Protein AF-S4PE49-F1 (afdb_monomer_lite)

Structure (mmCIF, N/CA/C/O backbone):
data_AF-S4PE49-F1
#
_entry.id   AF-S4PE49-F1
#
loop_
_atom_site.group_PDB
_atom_site.id
_atom_site.type_symbol
_atom_site.label_atom_id
_atom_site.label_alt_id
_atom_site.label_comp_id
_atom_site.label_asym_id
_atom_site.label_entity_id
_atom_site.label_seq_id
_atom_site.pdbx_PDB_ins_code
_atom_site.Cartn_x
_atom_site.Cartn_y
_atom_site.Cartn_z
_atom_site.occupancy
_atom_site.B_iso_or_equiv
_atom_site.auth_seq_id
_atom_site.auth_comp_id
_atom_site.auth_asym_id
_atom_site.auth_atom_id
_atom_site.pdbx_PDB_model_num
ATOM 1 N N . MET A 1 1 ? -8.560 -19.953 -1.434 1.00 83.62 1 MET A N 1
ATOM 2 C CA . MET A 1 1 ? -8.335 -18.613 -0.841 1.00 83.62 1 MET A CA 1
ATOM 3 C C . MET A 1 1 ? -6.888 -18.163 -1.016 1.00 83.62 1 MET A C 1
ATOM 5 O O . MET A 1 1 ? -6.680 -17.177 -1.703 1.00 83.62 1 MET A O 1
ATOM 9 N N . LEU A 1 2 ? -5.891 -18.911 -0.520 1.00 91.56 2 LEU A N 1
ATOM 10 C CA . LEU A 1 2 ? -4.465 -18.533 -0.601 1.00 91.56 2 LEU A CA 1
ATOM 11 C C . LEU A 1 2 ? -3.979 -18.149 -2.013 1.00 91.56 2 LEU A C 1
ATOM 13 O O . LEU A 1 2 ? -3.335 -17.122 -2.184 1.00 91.56 2 LEU A O 1
ATOM 17 N N . HIS A 1 3 ? -4.330 -18.928 -3.039 1.00 89.38 3 HIS A N 1
ATOM 18 C CA . HIS A 1 3 ? -3.891 -18.652 -4.412 1.00 89.38 3 HIS A CA 1
ATOM 19 C C . HIS A 1 3 ? -4.446 -17.328 -4.983 1.00 89.38 3 HIS A C 1
ATOM 21 O O . HIS A 1 3 ? -3.782 -16.673 -5.782 1.00 89.38 3 HIS A O 1
ATOM 27 N N . TYR A 1 4 ? -5.625 -16.884 -4.529 1.00 91.12 4 TYR A N 1
ATOM 28 C CA . TYR A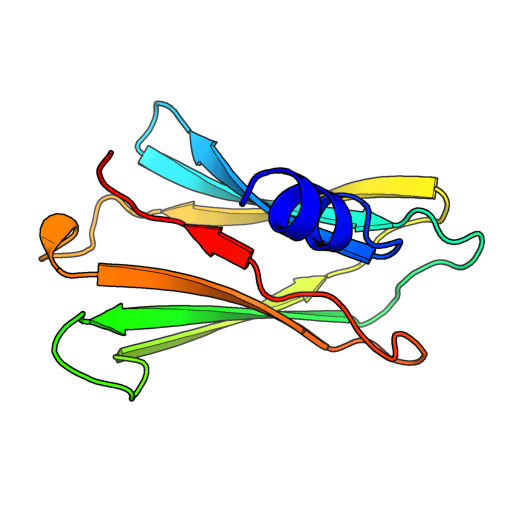 1 4 ? -6.174 -15.575 -4.903 1.00 91.12 4 TYR A CA 1
ATOM 29 C C . TYR A 1 4 ? -5.371 -14.432 -4.277 1.00 91.12 4 TYR A C 1
ATOM 31 O O . TYR A 1 4 ? -5.086 -13.449 -4.955 1.00 91.12 4 TYR A O 1
ATOM 39 N N . PHE A 1 5 ? -4.946 -14.590 -3.018 1.00 89.31 5 PHE A N 1
ATOM 40 C CA . PHE A 1 5 ? -4.037 -13.640 -2.375 1.00 89.31 5 PHE A CA 1
ATOM 41 C C . PHE A 1 5 ? -2.683 -13.601 -3.077 1.00 89.31 5 PHE A C 1
ATOM 43 O O . PHE A 1 5 ? -2.190 -12.515 -3.349 1.00 89.31 5 PHE A O 1
ATOM 50 N N . ALA A 1 6 ? -2.121 -14.757 -3.444 1.00 89.69 6 ALA A N 1
ATOM 51 C CA . ALA A 1 6 ? -0.852 -14.822 -4.167 1.00 89.69 6 ALA A CA 1
ATOM 52 C C . ALA A 1 6 ? -0.909 -14.063 -5.503 1.00 89.69 6 ALA A C 1
ATOM 54 O O . ALA A 1 6 ? 0.006 -13.309 -5.815 1.00 89.69 6 ALA A O 1
ATOM 55 N N . LYS A 1 7 ? -2.010 -14.193 -6.260 1.00 90.38 7 LYS A N 1
ATOM 56 C CA . LYS A 1 7 ? -2.207 -13.450 -7.515 1.00 90.38 7 LYS A CA 1
ATOM 57 C C . LYS A 1 7 ? -2.136 -11.930 -7.317 1.00 90.38 7 LYS A C 1
ATOM 59 O O . LYS A 1 7 ? -1.547 -11.246 -8.146 1.00 90.38 7 LYS A O 1
ATOM 64 N N . SER A 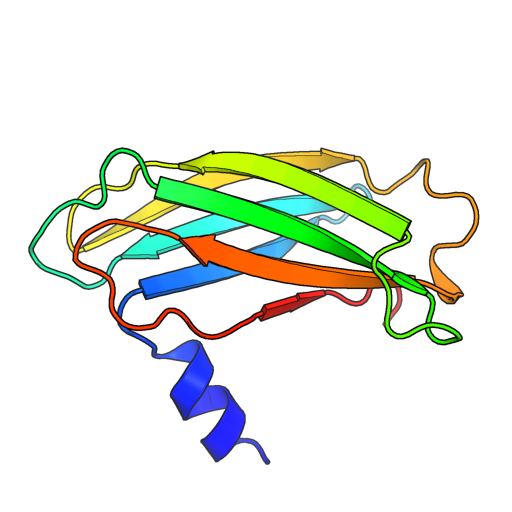1 8 ? -2.742 -11.406 -6.253 1.00 88.88 8 SER A N 1
ATOM 65 C CA . SER A 1 8 ? -2.722 -9.967 -5.958 1.00 88.88 8 SER A CA 1
ATOM 66 C C . SER A 1 8 ? -1.402 -9.518 -5.327 1.00 88.88 8 SER A C 1
ATOM 68 O O . SER A 1 8 ? -0.914 -8.434 -5.619 1.00 88.88 8 SER A O 1
ATOM 70 N N . PHE A 1 9 ? -0.811 -10.347 -4.470 1.00 89.62 9 PHE A N 1
ATOM 71 C CA . PHE A 1 9 ? 0.417 -10.019 -3.751 1.00 89.62 9 PHE A CA 1
ATOM 72 C C . PHE A 1 9 ? 1.660 -10.054 -4.650 1.00 89.62 9 PHE A C 1
ATOM 74 O O . PHE A 1 9 ? 2.592 -9.298 -4.422 1.00 89.62 9 PHE A O 1
ATOM 81 N N . PHE A 1 10 ? 1.660 -10.875 -5.701 1.00 90.75 10 PHE A N 1
ATOM 82 C CA . PHE A 1 10 ? 2.725 -10.907 -6.711 1.00 90.75 10 PHE A CA 1
ATOM 83 C C . PHE A 1 10 ? 2.403 -10.057 -7.949 1.00 90.75 10 PHE A C 1
ATOM 85 O O . PHE A 1 10 ? 2.865 -10.348 -9.052 1.00 90.75 10 PHE A O 1
ATOM 92 N N . ALA A 1 11 ? 1.576 -9.021 -7.796 1.00 91.94 11 ALA A N 1
ATOM 93 C CA . ALA A 1 11 ? 1.374 -8.052 -8.862 1.00 91.94 11 ALA A CA 1
ATOM 94 C C . ALA A 1 11 ? 2.672 -7.256 -9.111 1.00 91.94 11 ALA A C 1
ATOM 96 O O . ALA A 1 11 ? 3.342 -6.882 -8.152 1.00 91.94 11 ALA A O 1
ATOM 97 N N . PRO A 1 12 ? 3.002 -6.924 -10.375 1.00 92.00 12 PRO A N 1
ATOM 98 C CA . PRO A 1 12 ? 4.263 -6.260 -10.729 1.00 92.00 12 PRO A CA 1
ATOM 99 C C . PRO A 1 12 ? 4.401 -4.848 -10.143 1.00 92.00 12 PRO A C 1
ATOM 101 O O . PRO A 1 12 ? 5.489 -4.281 -10.119 1.00 92.00 12 PRO A O 1
ATOM 104 N N . VAL A 1 13 ? 3.286 -4.252 -9.722 1.00 93.50 13 VAL A N 1
ATOM 105 C CA . VAL A 1 13 ? 3.251 -3.018 -8.947 1.00 93.50 13 VAL A CA 1
ATOM 106 C C . VAL A 1 13 ? 2.290 -3.240 -7.792 1.00 93.50 13 VAL A C 1
ATOM 108 O O . VAL A 1 13 ? 1.143 -3.636 -8.014 1.00 93.50 13 VAL A O 1
ATOM 111 N N . LEU A 1 14 ? 2.756 -2.980 -6.573 1.00 94.62 14 LEU A N 1
ATOM 112 C CA . LEU A 1 14 ? 1.992 -3.230 -5.357 1.00 94.62 14 LEU A CA 1
ATOM 113 C C . LEU A 1 14 ? 2.198 -2.109 -4.340 1.00 94.62 14 LEU A C 1
ATOM 115 O O . LEU A 1 14 ? 3.327 -1.753 -4.002 1.00 94.62 14 LEU A O 1
ATOM 119 N N . VAL A 1 15 ? 1.091 -1.611 -3.789 1.00 94.88 15 VAL A N 1
ATOM 120 C CA . VAL A 1 15 ? 1.108 -0.813 -2.559 1.00 94.88 15 VAL A CA 1
ATOM 121 C C . VAL A 1 15 ? 0.916 -1.752 -1.375 1.00 94.88 15 VAL A C 1
ATOM 123 O O . VAL A 1 15 ? -0.112 -2.422 -1.254 1.00 94.88 15 VAL A O 1
ATOM 126 N N . SER A 1 16 ? 1.918 -1.810 -0.507 1.00 93.62 16 SER A N 1
ATOM 127 C CA . SER A 1 16 ? 1.940 -2.681 0.663 1.00 93.62 16 SER A CA 1
ATOM 128 C C . SER A 1 16 ? 1.914 -1.842 1.941 1.00 93.62 16 SER A C 1
ATOM 130 O O . SER A 1 16 ? 2.882 -1.124 2.219 1.00 93.62 16 SER A O 1
ATOM 132 N N . PRO A 1 17 ? 0.815 -1.880 2.710 1.00 93.44 17 PRO A N 1
ATOM 133 C CA . PRO A 1 17 ? 0.753 -1.251 4.014 1.00 93.44 17 PRO A CA 1
ATOM 134 C C . PRO A 1 17 ? 1.330 -2.185 5.087 1.00 93.44 17 PRO A C 1
ATOM 136 O O . PRO A 1 17 ? 1.124 -3.398 5.065 1.00 93.44 17 PRO A O 1
ATOM 139 N N . ARG A 1 18 ? 2.023 -1.613 6.068 1.00 91.44 18 ARG A N 1
ATOM 140 C CA . ARG A 1 18 ? 2.557 -2.329 7.227 1.00 91.44 18 ARG A CA 1
ATOM 141 C C . ARG A 1 18 ? 2.196 -1.580 8.500 1.00 91.44 18 ARG A C 1
ATOM 143 O O . ARG A 1 18 ? 2.621 -0.442 8.677 1.00 91.44 18 ARG A O 1
ATOM 150 N N . LEU A 1 19 ? 1.487 -2.248 9.406 1.00 89.19 19 LEU A N 1
ATOM 151 C CA . LEU A 1 19 ? 1.297 -1.763 10.769 1.00 89.19 19 LEU A CA 1
ATOM 152 C C . LEU A 1 19 ? 2.594 -1.974 11.560 1.00 89.19 19 LEU A C 1
ATOM 154 O O . LEU A 1 19 ? 3.134 -3.083 11.607 1.00 89.19 19 LEU A O 1
ATOM 158 N N . THR A 1 20 ? 3.131 -0.909 12.139 1.00 86.25 20 THR A N 1
ATOM 159 C CA . THR A 1 20 ? 4.302 -0.967 13.014 1.00 86.25 20 THR A CA 1
ATOM 160 C C . THR A 1 20 ? 3.884 -1.304 14.444 1.00 86.25 20 THR A C 1
ATOM 162 O O . THR A 1 20 ? 2.735 -1.120 14.842 1.00 86.25 20 THR A O 1
ATOM 165 N N . ASN A 1 21 ? 4.844 -1.731 15.267 1.00 82.44 21 ASN A N 1
ATOM 166 C CA . ASN A 1 21 ? 4.601 -1.958 16.696 1.00 82.44 21 ASN A CA 1
ATOM 167 C C . ASN A 1 21 ? 4.245 -0.661 17.447 1.00 82.44 21 ASN A C 1
ATOM 169 O O . ASN A 1 21 ? 3.657 -0.724 18.520 1.00 82.44 21 ASN A O 1
ATOM 173 N N . THR A 1 22 ? 4.596 0.505 16.889 1.00 80.81 22 THR A N 1
ATOM 174 C CA . THR A 1 22 ? 4.204 1.821 17.419 1.00 80.81 22 THR A CA 1
ATOM 175 C C . THR A 1 22 ? 2.749 2.173 17.101 1.00 80.81 22 THR A C 1
ATOM 177 O O . THR A 1 22 ? 2.218 3.123 17.667 1.00 80.81 22 THR A O 1
ATOM 180 N N . GLY A 1 23 ? 2.078 1.391 16.245 1.00 79.06 23 GLY A N 1
ATOM 181 C CA . GLY A 1 23 ? 0.702 1.632 15.816 1.00 79.06 23 GLY A CA 1
ATOM 182 C C . GLY A 1 23 ? 0.578 2.598 14.636 1.00 79.06 23 GLY A C 1
ATOM 183 O O . GLY A 1 23 ? -0.528 3.060 14.353 1.00 79.06 23 GLY A O 1
ATOM 184 N N . ASP A 1 24 ? 1.684 2.893 13.954 1.00 87.25 24 ASP A N 1
ATOM 185 C CA . ASP A 1 24 ? 1.708 3.686 12.726 1.00 87.25 24 ASP A CA 1
ATOM 186 C C . ASP A 1 24 ? 1.588 2.771 11.504 1.00 87.25 24 ASP A C 1
ATOM 188 O O . ASP A 1 24 ? 1.972 1.599 11.536 1.00 87.25 24 ASP A O 1
ATOM 192 N N . VAL A 1 25 ? 1.055 3.299 10.406 1.00 90.25 25 VAL A N 1
ATOM 193 C CA . VAL A 1 25 ? 0.965 2.567 9.141 1.00 90.25 25 VAL A CA 1
ATOM 194 C C . VAL A 1 25 ? 1.987 3.106 8.164 1.00 90.25 25 VAL A C 1
ATOM 196 O O . VAL A 1 25 ? 1.855 4.211 7.640 1.00 90.25 25 VAL A O 1
ATOM 199 N N . ASP A 1 26 ? 2.988 2.284 7.886 1.00 93.25 26 ASP A N 1
ATOM 200 C CA . ASP A 1 26 ? 3.965 2.543 6.845 1.00 93.25 26 ASP A CA 1
ATOM 201 C C . ASP A 1 26 ? 3.453 2.044 5.499 1.00 93.25 26 ASP A C 1
ATOM 203 O O . ASP A 1 26 ? 2.978 0.916 5.374 1.00 93.25 26 ASP A O 1
ATOM 207 N N . ILE A 1 27 ? 3.587 2.880 4.475 1.00 94.50 27 ILE A N 1
ATOM 208 C CA . ILE A 1 27 ? 3.127 2.581 3.124 1.00 94.50 27 ILE A CA 1
ATOM 209 C C . ILE A 1 27 ? 4.345 2.417 2.227 1.00 94.50 27 ILE A C 1
ATOM 211 O O . ILE A 1 27 ? 5.119 3.358 2.027 1.00 94.50 27 ILE A O 1
ATOM 215 N N . TYR A 1 28 ? 4.490 1.224 1.663 1.00 95.31 28 TYR A N 1
ATOM 216 C CA . TYR A 1 28 ? 5.543 0.883 0.717 1.00 95.31 28 TYR A CA 1
ATOM 217 C C . TYR A 1 28 ? 4.961 0.766 -0.686 1.00 95.31 28 TYR A C 1
ATOM 219 O O . TYR A 1 28 ? 3.889 0.193 -0.879 1.00 95.31 28 TYR A O 1
ATOM 227 N N . LEU A 1 29 ? 5.688 1.285 -1.669 1.00 95.12 29 LEU A N 1
ATOM 228 C CA . LEU A 1 29 ? 5.417 1.053 -3.081 1.00 95.12 29 LEU A CA 1
ATOM 229 C C . LEU A 1 29 ? 6.502 0.129 -3.627 1.00 95.12 29 LEU A C 1
ATOM 231 O O . LEU A 1 29 ? 7.687 0.450 -3.539 1.00 95.12 29 LEU A O 1
ATOM 235 N N . THR A 1 30 ? 6.074 -1.011 -4.158 1.00 94.94 30 THR A N 1
ATOM 236 C CA . THR A 1 30 ? 6.924 -2.019 -4.798 1.00 94.94 30 THR A CA 1
ATOM 237 C C . THR A 1 30 ? 6.740 -1.927 -6.303 1.00 94.94 30 THR A C 1
ATOM 239 O O . THR A 1 30 ? 5.602 -1.858 -6.780 1.00 94.94 30 THR A O 1
ATOM 242 N N . ASN A 1 31 ? 7.845 -1.914 -7.041 1.00 94.75 31 ASN A N 1
ATOM 243 C CA . ASN A 1 31 ? 7.856 -1.877 -8.494 1.00 94.75 31 ASN A CA 1
ATOM 244 C C . ASN A 1 31 ? 8.817 -2.928 -9.043 1.00 94.75 31 ASN A C 1
ATOM 246 O O . ASN A 1 31 ? 10.026 -2.725 -9.035 1.00 94.75 31 ASN A O 1
ATOM 250 N N . ASP A 1 32 ? 8.262 -3.994 -9.606 1.00 93.88 32 ASP A N 1
ATOM 251 C CA . ASP A 1 32 ? 9.012 -5.068 -10.262 1.00 93.88 32 ASP A CA 1
ATOM 252 C C . ASP A 1 32 ? 9.144 -4.839 -11.776 1.00 93.88 32 ASP A C 1
ATOM 254 O O . ASP A 1 32 ? 9.586 -5.708 -12.528 1.00 93.88 32 ASP A O 1
ATOM 258 N N . ARG A 1 33 ? 8.753 -3.659 -12.271 1.00 92.12 33 ARG A N 1
ATOM 259 C CA . ARG A 1 33 ? 8.927 -3.292 -13.678 1.00 92.12 33 ARG A CA 1
ATOM 260 C C . ARG A 1 33 ? 10.334 -2.752 -13.915 1.00 92.12 33 ARG A C 1
ATOM 262 O O . ARG A 1 33 ? 10.932 -2.113 -13.055 1.00 92.12 33 ARG A O 1
ATOM 269 N N . PHE A 1 34 ? 10.804 -2.888 -15.153 1.00 93.44 34 PHE A N 1
ATOM 270 C CA . PHE A 1 34 ? 12.054 -2.279 -15.632 1.00 93.44 34 PHE A CA 1
ATOM 271 C C . PHE A 1 34 ? 11.954 -0.765 -15.901 1.00 93.44 34 PHE A C 1
ATOM 273 O O . PHE A 1 34 ? 12.925 -0.149 -16.329 1.00 93.44 34 PHE A O 1
ATOM 280 N N . VAL A 1 35 ? 10.786 -0.160 -15.673 1.00 93.19 35 VAL A N 1
ATOM 281 C CA . VAL A 1 35 ? 10.513 1.266 -15.903 1.00 93.19 35 VAL A CA 1
ATOM 282 C C . VAL A 1 35 ? 10.170 1.911 -14.557 1.00 93.19 35 VAL A C 1
ATOM 284 O O . VAL A 1 35 ? 9.438 1.289 -13.778 1.00 93.19 35 VAL A O 1
ATOM 287 N N . PRO A 1 36 ? 10.684 3.118 -14.253 1.00 93.50 36 PRO A N 1
ATOM 288 C CA . PRO A 1 36 ? 10.356 3.803 -13.010 1.00 93.50 36 PRO A CA 1
ATOM 289 C C . PRO A 1 36 ? 8.882 4.204 -12.987 1.00 93.50 36 PRO A C 1
ATOM 291 O O . PRO A 1 36 ? 8.274 4.461 -14.028 1.00 93.50 36 PRO A O 1
ATOM 294 N N . ILE A 1 37 ? 8.323 4.310 -11.786 1.00 93.31 37 ILE A N 1
ATOM 295 C CA . ILE A 1 37 ? 7.015 4.925 -11.579 1.00 93.31 37 ILE A CA 1
ATOM 296 C C . ILE A 1 37 ? 7.266 6.334 -11.052 1.00 93.31 37 ILE A C 1
ATOM 298 O O . ILE A 1 37 ? 7.869 6.492 -9.992 1.00 93.31 37 ILE A O 1
ATOM 302 N N . ILE A 1 38 ? 6.811 7.332 -11.809 1.00 93.06 38 ILE A N 1
ATOM 303 C CA . ILE A 1 38 ? 6.999 8.754 -11.510 1.00 93.06 38 ILE A CA 1
ATOM 304 C C . ILE A 1 38 ? 5.628 9.433 -11.470 1.00 93.06 38 ILE A C 1
ATOM 306 O O . ILE A 1 38 ? 4.770 9.144 -12.306 1.00 93.06 38 ILE A O 1
ATOM 310 N N . GLY A 1 39 ? 5.415 10.328 -10.508 1.00 91.19 39 GLY A N 1
ATOM 311 C CA . GLY A 1 39 ? 4.177 11.083 -10.345 1.00 91.19 39 GLY A CA 1
ATOM 312 C C . GLY A 1 39 ? 2.988 10.207 -9.956 1.00 91.19 39 GLY A C 1
ATOM 313 O O . GLY A 1 39 ? 1.846 10.528 -10.290 1.00 91.19 39 GLY A O 1
ATOM 314 N N . ALA A 1 40 ? 3.232 9.082 -9.280 1.00 92.44 40 ALA A N 1
ATOM 315 C CA . ALA A 1 40 ? 2.151 8.231 -8.819 1.00 92.44 40 ALA A CA 1
ATOM 316 C C . ALA A 1 40 ? 1.395 8.894 -7.668 1.00 92.44 40 ALA A C 1
ATOM 318 O O . ALA A 1 40 ? 1.933 9.695 -6.902 1.00 92.44 40 ALA A O 1
ATOM 319 N N . LYS A 1 41 ? 0.132 8.512 -7.512 1.00 94.94 41 LYS A N 1
ATOM 320 C CA . LYS A 1 41 ? -0.715 8.944 -6.408 1.00 94.94 41 LYS A CA 1
ATOM 321 C C . LYS A 1 41 ? -1.236 7.722 -5.674 1.00 94.94 41 LYS A C 1
ATOM 323 O O . LYS A 1 41 ? -2.000 6.937 -6.239 1.00 94.94 41 LYS A O 1
ATOM 328 N N . ILE A 1 42 ? -0.814 7.566 -4.424 1.00 94.12 42 ILE A N 1
ATOM 329 C CA . ILE A 1 42 ? -1.368 6.564 -3.516 1.00 94.12 42 ILE A CA 1
ATOM 330 C C . ILE A 1 42 ? -2.530 7.206 -2.777 1.00 94.12 42 ILE A C 1
ATOM 332 O O . ILE A 1 42 ? -2.352 8.240 -2.137 1.00 94.12 42 ILE A O 1
ATOM 336 N N . THR A 1 43 ? -3.704 6.593 -2.846 1.00 94.56 43 THR A N 1
ATOM 337 C CA . THR A 1 43 ? -4.890 7.030 -2.110 1.00 94.56 43 THR A CA 1
ATOM 338 C C . THR A 1 43 ? -5.210 6.018 -1.020 1.00 94.56 43 THR A C 1
ATOM 340 O O . THR A 1 43 ? -5.336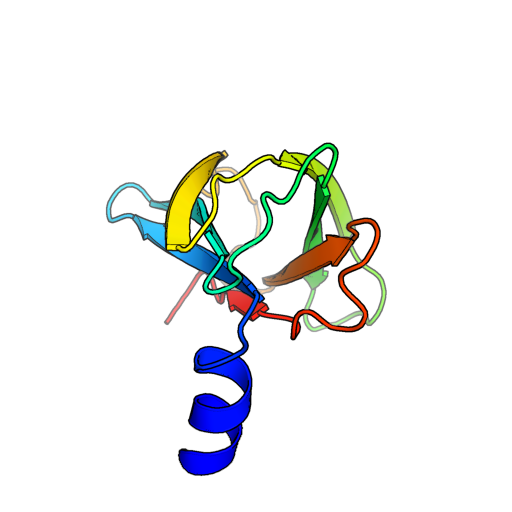 4.820 -1.287 1.00 94.56 43 THR A O 1
ATOM 343 N N . VAL A 1 44 ? -5.309 6.526 0.205 1.00 93.50 44 VAL A N 1
ATOM 344 C CA . VAL A 1 44 ? -5.675 5.795 1.414 1.00 93.50 44 VAL A CA 1
ATOM 345 C C . VAL A 1 44 ? -7.079 6.214 1.799 1.00 93.50 44 VAL A C 1
ATOM 347 O O . VAL A 1 44 ? -7.314 7.367 2.160 1.00 93.50 44 VAL A O 1
ATOM 350 N N . ASP A 1 45 ? -8.000 5.269 1.704 1.00 93.12 45 ASP A N 1
ATOM 351 C CA . ASP A 1 45 ? -9.397 5.464 2.048 1.00 93.12 45 ASP A CA 1
ATOM 352 C C . ASP A 1 45 ? -9.704 4.739 3.358 1.00 93.12 45 ASP A C 1
ATOM 354 O O . ASP A 1 45 ? -9.523 3.523 3.460 1.00 93.12 45 ASP A O 1
ATOM 358 N N . THR A 1 46 ? -10.193 5.475 4.348 1.00 90.94 46 THR A N 1
ATOM 359 C CA . THR A 1 46 ? -10.665 4.928 5.621 1.00 90.94 46 THR A CA 1
ATOM 360 C C . THR A 1 46 ? -12.165 4.697 5.531 1.00 90.94 46 THR A C 1
ATOM 362 O O . THR A 1 46 ? -12.928 5.636 5.298 1.00 90.94 46 THR A O 1
ATOM 365 N N . PHE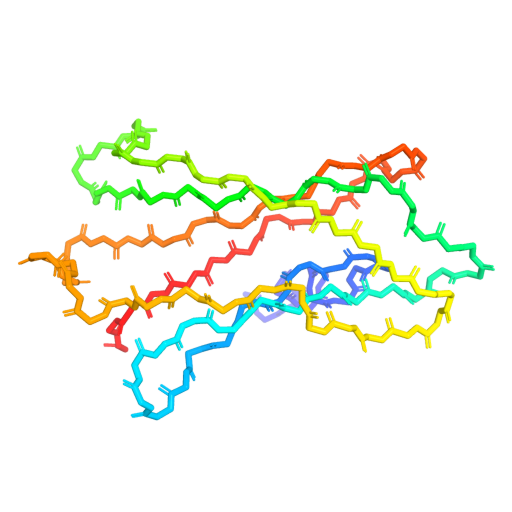 A 1 47 ? -12.601 3.462 5.745 1.00 90.75 47 PHE A N 1
ATOM 366 C CA . PHE A 1 47 ? -14.009 3.068 5.729 1.00 90.75 47 PHE A CA 1
ATOM 367 C C . PHE A 1 47 ? -14.472 2.665 7.122 1.00 90.75 47 PHE A C 1
ATOM 369 O O . PHE A 1 47 ? -13.677 2.144 7.898 1.00 90.75 47 PHE A O 1
ATOM 376 N N . ASN A 1 48 ? -15.762 2.863 7.408 1.00 89.81 48 ASN A N 1
ATOM 377 C CA . ASN A 1 48 ? -16.446 2.202 8.521 1.00 89.81 48 ASN A CA 1
ATOM 378 C C . ASN A 1 48 ? -17.119 0.935 7.979 1.00 89.81 48 ASN A C 1
ATOM 380 O O . ASN A 1 48 ? -17.670 0.976 6.881 1.00 89.81 48 ASN A O 1
ATOM 384 N N . TRP A 1 49 ? -17.152 -0.156 8.743 1.00 87.06 49 TRP A N 1
ATOM 385 C CA . TRP A 1 49 ? -17.876 -1.378 8.358 1.00 87.06 49 TRP A CA 1
ATOM 386 C C . TRP A 1 49 ? -19.355 -1.154 8.010 1.00 87.06 49 TRP A C 1
ATOM 388 O O . TRP A 1 49 ? -19.919 -1.890 7.204 1.00 87.06 49 TRP A O 1
ATOM 398 N N . SER A 1 50 ? -19.970 -0.123 8.587 1.00 88.25 50 SER A N 1
ATOM 399 C CA . SER A 1 50 ? -21.382 0.222 8.404 1.00 88.25 50 SER A CA 1
ATOM 400 C C . SER A 1 50 ? -21.683 0.943 7.084 1.00 88.25 50 SER A C 1
ATOM 402 O O . SER A 1 50 ? -22.851 1.114 6.742 1.00 88.25 50 SER A O 1
ATOM 404 N N . SER A 1 51 ? -20.667 1.416 6.350 1.00 87.62 51 SER A N 1
ATOM 405 C CA . SER A 1 51 ? -20.853 2.249 5.157 1.00 87.62 51 SER A CA 1
ATOM 406 C C . SER A 1 51 ? -19.930 1.849 4.011 1.00 87.62 51 SER A C 1
ATOM 408 O O . SER A 1 51 ? -18.760 1.531 4.196 1.00 87.62 51 SER A O 1
ATOM 410 N N . LEU A 1 52 ? -20.449 1.943 2.787 1.00 86.62 52 LEU A N 1
ATOM 411 C CA . LEU A 1 52 ? -19.670 1.762 1.559 1.00 86.62 52 LEU A CA 1
ATOM 412 C C . LEU A 1 52 ? -18.976 3.053 1.096 1.00 86.62 52 LEU A C 1
ATOM 414 O O . LEU A 1 52 ? -18.237 3.029 0.113 1.00 86.62 52 LEU A O 1
ATOM 418 N N . ALA A 1 53 ? -19.219 4.179 1.773 1.00 90.62 53 ALA A N 1
ATOM 419 C CA . ALA A 1 53 ? -18.565 5.452 1.496 1.00 90.62 53 ALA A CA 1
ATOM 420 C C . ALA A 1 53 ? -17.355 5.650 2.429 1.00 90.62 53 ALA A C 1
ATOM 422 O O . ALA A 1 53 ? -17.472 5.383 3.630 1.00 90.62 53 ALA A O 1
ATOM 423 N N . PRO A 1 54 ? -16.206 6.125 1.912 1.00 89.06 54 PRO A N 1
ATOM 424 C CA . PRO A 1 54 ? -15.048 6.400 2.751 1.00 89.06 54 PRO A CA 1
ATOM 425 C C . PRO A 1 54 ? -15.347 7.581 3.678 1.00 89.06 54 PRO A C 1
ATOM 427 O O . PRO A 1 54 ? -15.845 8.615 3.236 1.00 89.06 54 PRO A O 1
ATOM 430 N N . ILE A 1 55 ? -15.015 7.435 4.961 1.00 89.50 55 ILE A N 1
ATOM 431 C CA . ILE A 1 55 ? -15.088 8.513 5.958 1.00 89.50 55 ILE A CA 1
ATOM 432 C C . ILE A 1 55 ? -14.027 9.569 5.648 1.00 89.50 55 ILE A C 1
ATOM 434 O O . ILE A 1 55 ? -14.252 10.768 5.791 1.00 89.50 55 ILE A O 1
ATOM 438 N N . GLN A 1 56 ? -12.852 9.107 5.224 1.00 88.50 56 GLN A N 1
ATOM 439 C CA . GLN A 1 56 ? -11.711 9.951 4.923 1.00 88.50 56 GLN A CA 1
ATOM 440 C C . GLN A 1 56 ? -10.943 9.369 3.743 1.00 88.50 56 GLN A C 1
ATOM 442 O O . GLN A 1 56 ? -10.758 8.158 3.656 1.00 88.50 56 GLN A O 1
ATOM 447 N N . SER A 1 57 ? -10.476 10.244 2.856 1.00 92.44 57 SER A N 1
ATOM 448 C CA . SER A 1 57 ? -9.595 9.884 1.750 1.00 92.44 57 SER A CA 1
ATOM 449 C C . SER A 1 57 ? -8.397 10.821 1.757 1.00 92.44 57 SER A C 1
ATOM 451 O O . SER A 1 57 ? -8.553 12.039 1.656 1.00 92.44 57 SER A O 1
ATOM 453 N N . ILE A 1 58 ? -7.199 10.262 1.914 1.00 92.31 58 ILE A N 1
ATOM 454 C CA . ILE A 1 58 ? -5.941 11.011 1.903 1.00 92.31 58 ILE A CA 1
ATOM 455 C C . ILE A 1 58 ? -5.098 10.503 0.748 1.00 92.31 58 ILE A C 1
ATOM 457 O O . ILE A 1 58 ? -5.055 9.308 0.469 1.00 92.31 58 ILE A O 1
ATOM 461 N N . SER A 1 59 ? -4.429 11.413 0.048 1.00 93.44 59 SER A N 1
ATOM 462 C CA . SER A 1 59 ? -3.560 11.045 -1.060 1.00 93.44 59 SER A CA 1
ATOM 463 C C . SER A 1 59 ? -2.134 11.518 -0.855 1.00 93.44 59 SER A C 1
ATOM 465 O O . SER A 1 59 ? -1.912 12.652 -0.438 1.00 93.44 59 SER A O 1
ATOM 467 N N . TYR A 1 60 ? -1.189 10.667 -1.237 1.00 92.38 60 TYR A N 1
ATOM 468 C CA . TYR A 1 60 ? 0.240 10.917 -1.142 1.00 92.38 60 TYR A CA 1
ATOM 469 C C . TYR A 1 60 ? 0.879 10.803 -2.528 1.00 92.38 60 TYR A C 1
ATOM 471 O O . TYR A 1 60 ? 0.535 9.876 -3.274 1.00 92.38 60 TYR A O 1
ATOM 479 N N . PRO A 1 61 ? 1.783 11.728 -2.896 1.00 94.06 61 PRO A N 1
ATOM 480 C CA . PRO A 1 61 ? 2.640 11.524 -4.054 1.00 94.06 61 PRO A CA 1
ATOM 481 C C . PRO A 1 61 ? 3.559 10.328 -3.789 1.00 94.06 61 PRO A C 1
ATOM 483 O O . PRO A 1 61 ? 3.970 10.098 -2.650 1.00 94.06 61 PRO A O 1
ATOM 486 N N . ALA A 1 62 ? 3.849 9.554 -4.828 1.00 93.56 62 ALA A N 1
ATOM 487 C CA . ALA A 1 62 ? 4.712 8.395 -4.722 1.00 93.56 62 ALA A CA 1
ATOM 488 C C . ALA A 1 62 ? 5.551 8.196 -5.982 1.00 93.56 62 ALA A C 1
ATOM 490 O O . ALA A 1 62 ? 5.049 8.280 -7.101 1.00 93.56 62 ALA A O 1
ATOM 491 N N . ASP A 1 63 ? 6.818 7.859 -5.767 1.00 94.38 63 ASP A N 1
ATOM 492 C CA . ASP A 1 63 ? 7.791 7.599 -6.823 1.00 94.38 63 ASP A CA 1
ATOM 493 C C . ASP A 1 63 ? 8.670 6.418 -6.421 1.00 94.38 63 ASP A C 1
ATOM 495 O O . ASP A 1 63 ? 9.067 6.295 -5.256 1.00 94.38 63 ASP A O 1
ATOM 499 N N . VAL A 1 64 ? 8.994 5.545 -7.372 1.00 95.38 64 VAL A N 1
ATOM 500 C CA . VAL A 1 64 ? 9.880 4.404 -7.119 1.00 95.38 64 VAL A CA 1
ATOM 501 C C . VAL A 1 64 ? 10.685 4.041 -8.361 1.00 95.38 64 VAL A C 1
ATOM 503 O O . VAL A 1 64 ? 10.191 4.071 -9.493 1.00 95.38 64 VAL A O 1
ATOM 506 N N . GLU A 1 65 ? 11.951 3.702 -8.136 1.00 96.12 65 GLU A N 1
ATOM 507 C CA . GLU A 1 65 ? 12.870 3.250 -9.173 1.00 96.12 65 GLU A CA 1
ATOM 508 C C . GLU A 1 65 ? 12.439 1.878 -9.743 1.00 96.12 65 GLU A C 1
ATOM 510 O O . GLU A 1 65 ? 11.598 1.185 -9.158 1.00 96.12 65 GLU A O 1
ATOM 515 N N . PRO A 1 66 ? 12.969 1.466 -10.908 1.00 95.12 66 PRO A N 1
ATOM 516 C CA . PRO A 1 66 ? 12.769 0.114 -11.419 1.00 95.12 66 PRO A CA 1
ATOM 517 C C . PRO A 1 66 ? 13.284 -0.943 -10.444 1.00 95.12 66 PRO A C 1
ATOM 519 O O . PRO A 1 66 ? 14.343 -0.751 -9.846 1.00 95.12 66 PRO A O 1
ATOM 522 N N . LEU A 1 67 ? 12.588 -2.079 -10.360 1.00 94.62 67 LEU A N 1
ATOM 523 C CA . LEU A 1 67 ? 13.003 -3.252 -9.575 1.00 94.62 67 LEU A CA 1
ATOM 524 C C . LEU A 1 67 ? 13.316 -2.925 -8.104 1.00 94.62 67 LEU A C 1
ATOM 526 O O . LEU A 1 67 ? 14.260 -3.466 -7.526 1.00 94.62 67 LEU A O 1
ATOM 530 N N . ASN A 1 68 ? 12.562 -1.999 -7.508 1.00 96.12 68 ASN A N 1
ATOM 531 C CA . ASN A 1 68 ? 12.838 -1.487 -6.172 1.00 96.12 68 ASN A CA 1
ATOM 532 C C . ASN A 1 68 ? 11.569 -1.361 -5.321 1.00 96.12 68 ASN A C 1
ATOM 534 O O . ASN A 1 68 ? 10.442 -1.310 -5.817 1.00 96.12 68 ASN A O 1
ATOM 538 N N . THR A 1 69 ? 11.772 -1.281 -4.008 1.00 95.88 69 THR A N 1
ATOM 539 C CA . THR A 1 69 ? 10.736 -0.977 -3.023 1.00 95.88 69 THR A CA 1
ATOM 540 C C . THR A 1 69 ? 11.130 0.257 -2.232 1.00 95.88 69 THR A C 1
ATOM 542 O O . THR A 1 69 ? 12.223 0.330 -1.675 1.00 95.88 69 THR A O 1
ATOM 545 N N . LYS A 1 70 ? 10.211 1.217 -2.124 1.00 95.19 70 LYS A N 1
ATOM 546 C CA . LYS A 1 70 ? 10.451 2.463 -1.392 1.00 95.19 70 LYS A CA 1
ATOM 547 C C . LYS A 1 70 ? 9.281 2.808 -0.484 1.00 95.19 70 LYS A C 1
ATOM 549 O O . LYS A 1 70 ? 8.119 2.738 -0.892 1.00 95.19 70 LYS A O 1
ATOM 554 N N . LYS A 1 71 ? 9.599 3.195 0.755 1.00 94.88 71 LYS A N 1
ATOM 555 C CA . LYS A 1 71 ? 8.632 3.765 1.700 1.00 94.88 71 LYS A CA 1
ATOM 556 C C . LYS A 1 71 ? 8.216 5.147 1.199 1.00 94.88 71 LYS A C 1
ATOM 558 O O . LYS A 1 71 ? 9.074 5.994 0.974 1.00 94.88 71 LYS A O 1
ATOM 563 N N . GLN A 1 72 ? 6.914 5.356 1.039 1.00 93.25 72 GLN A N 1
ATOM 564 C CA . GLN A 1 72 ? 6.350 6.596 0.497 1.00 93.25 72 GLN A CA 1
ATOM 565 C C . GLN A 1 72 ? 5.820 7.503 1.606 1.00 93.25 72 GLN A C 1
ATOM 567 O O . GLN A 1 72 ? 6.058 8.706 1.602 1.00 93.25 72 GLN A O 1
ATOM 572 N N . ALA A 1 73 ? 5.123 6.922 2.581 1.00 91.44 73 ALA A N 1
ATOM 573 C CA . ALA A 1 73 ? 4.502 7.669 3.666 1.00 91.44 73 ALA A CA 1
ATOM 574 C C . ALA A 1 73 ? 4.420 6.828 4.945 1.00 91.44 73 ALA A C 1
ATOM 576 O O . ALA A 1 73 ? 4.546 5.600 4.917 1.00 91.44 73 ALA A O 1
ATOM 577 N N . SER A 1 74 ? 4.207 7.513 6.066 1.00 90.44 74 SER A N 1
ATOM 578 C CA . SER A 1 74 ? 3.865 6.919 7.357 1.00 90.44 74 SER A CA 1
ATOM 579 C C . SER A 1 74 ? 2.676 7.686 7.924 1.00 90.44 74 SER A C 1
ATOM 581 O O . SER A 1 74 ? 2.700 8.919 7.945 1.00 90.44 74 SER A O 1
ATOM 583 N N . ILE A 1 75 ? 1.620 6.973 8.310 1.00 87.81 75 ILE A N 1
ATOM 584 C CA . ILE A 1 75 ? 0.373 7.558 8.808 1.00 87.81 75 ILE A CA 1
ATOM 585 C C . ILE A 1 75 ? 0.213 7.196 10.286 1.00 87.81 75 ILE A C 1
ATOM 587 O O . ILE A 1 75 ? 0.174 6.004 10.604 1.00 87.81 75 ILE A O 1
ATOM 591 N N . PRO A 1 76 ? 0.066 8.183 11.187 1.00 83.38 76 PRO A N 1
ATOM 592 C CA . PRO A 1 76 ? -0.224 7.908 12.584 1.00 83.38 76 PRO A CA 1
ATOM 593 C C . PRO A 1 76 ? -1.655 7.387 12.719 1.00 83.38 76 PRO A C 1
ATOM 595 O O . PRO A 1 76 ? -2.611 8.121 12.469 1.00 83.38 76 PRO A O 1
ATOM 598 N N . LEU A 1 77 ? -1.820 6.125 13.125 1.00 75.25 77 LEU A N 1
ATOM 599 C CA . LEU A 1 77 ? -3.151 5.530 13.287 1.00 75.25 77 LEU A CA 1
ATOM 600 C C . LEU A 1 77 ? -3.705 5.656 14.713 1.00 75.25 77 LEU A C 1
ATOM 602 O O . LEU A 1 77 ? -4.853 5.303 14.972 1.00 75.25 77 LEU A O 1
ATOM 606 N N . TRP A 1 78 ? -2.891 6.120 15.664 1.00 62.34 78 TRP A N 1
ATOM 607 C CA . TRP A 1 78 ? -3.201 6.116 17.096 1.00 62.34 78 TRP A CA 1
ATOM 608 C C . TRP A 1 78 ? -4.328 7.066 17.522 1.00 62.34 78 TRP A C 1
ATOM 610 O O . TRP A 1 78 ? -4.962 6.784 18.532 1.00 62.34 78 TRP A O 1
ATOM 620 N N . ASN A 1 79 ? -4.639 8.090 16.721 1.00 59.75 79 ASN A N 1
ATOM 621 C CA . ASN A 1 79 ? -5.684 9.087 17.001 1.00 59.75 79 ASN A CA 1
ATOM 622 C C . ASN A 1 79 ? -7.042 8.806 16.340 1.00 59.75 79 ASN A C 1
ATOM 624 O O . ASN A 1 79 ? -7.907 9.675 16.334 1.00 59.75 79 ASN A O 1
ATOM 628 N N . ALA A 1 80 ? -7.240 7.637 15.730 1.00 64.25 80 ALA A N 1
ATOM 629 C CA . ALA A 1 80 ? -8.549 7.294 15.189 1.00 64.25 80 ALA A CA 1
ATOM 630 C C . ALA A 1 80 ? -9.472 6.839 16.330 1.00 64.25 80 ALA A C 1
ATOM 6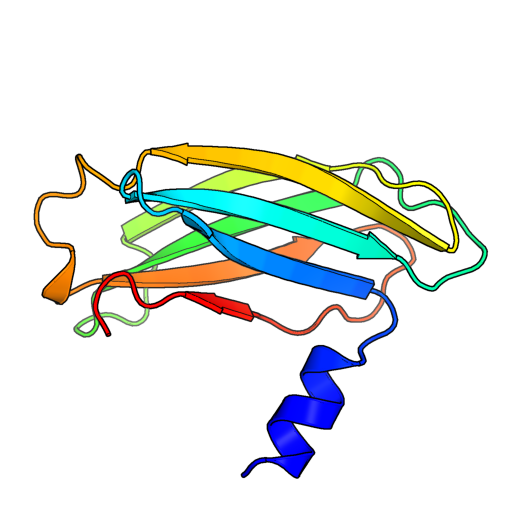32 O O . ALA A 1 80 ? -9.243 5.776 16.909 1.00 64.25 80 ALA A O 1
ATOM 633 N N . ASP A 1 81 ? -10.521 7.617 16.612 1.00 62.53 81 ASP A N 1
ATOM 634 C CA . ASP A 1 81 ? -11.432 7.413 17.750 1.00 62.53 81 ASP A CA 1
ATOM 635 C C . ASP A 1 81 ? -12.121 6.031 17.779 1.00 62.53 81 ASP A C 1
ATOM 637 O O . ASP A 1 81 ? -12.603 5.624 18.828 1.00 62.53 81 ASP A O 1
ATOM 641 N N . ASN A 1 82 ? -12.124 5.264 16.674 1.00 70.56 82 ASN A N 1
ATOM 642 C CA . ASN A 1 82 ? -12.786 3.953 16.574 1.00 70.56 82 ASN A CA 1
ATOM 643 C C . ASN A 1 82 ? -12.019 2.933 15.708 1.00 70.56 82 ASN A C 1
ATOM 645 O O . ASN A 1 82 ? -12.522 2.459 14.690 1.00 70.56 82 ASN A O 1
ATOM 649 N N . LYS A 1 83 ? -10.799 2.549 16.110 1.00 75.25 83 LYS A N 1
ATOM 650 C CA . LYS A 1 83 ? -9.967 1.551 15.392 1.00 75.25 83 LYS A CA 1
ATOM 651 C C . LYS A 1 83 ? -10.657 0.206 15.111 1.00 75.25 83 LYS A C 1
ATOM 653 O O . LYS A 1 83 ? -10.333 -0.430 14.114 1.00 75.25 83 LYS A O 1
ATOM 658 N N . ASN A 1 84 ? -11.586 -0.215 15.970 1.00 79.75 84 ASN A N 1
ATOM 659 C CA . ASN A 1 84 ? -12.302 -1.492 15.843 1.00 79.75 84 ASN A CA 1
ATOM 660 C C . ASN A 1 84 ? -13.348 -1.474 14.719 1.00 79.75 84 ASN A C 1
ATOM 662 O O . ASN A 1 84 ? -13.723 -2.522 14.200 1.00 79.75 84 ASN A O 1
ATOM 666 N N . GLU A 1 85 ? -13.834 -0.288 14.351 1.00 85.06 85 GLU A N 1
ATOM 667 C CA . GLU A 1 85 ? -14.936 -0.134 13.401 1.00 85.06 85 GLU A CA 1
ATOM 668 C C . GLU A 1 85 ? -14.474 0.276 12.001 1.00 85.06 85 GLU A C 1
ATOM 670 O O . GLU A 1 85 ? -15.304 0.460 11.106 1.00 85.06 85 GLU A O 1
ATOM 675 N N . ILE A 1 86 ? -13.162 0.429 11.809 1.00 87.94 86 ILE A N 1
ATOM 676 C CA . ILE A 1 86 ? -12.590 0.937 10.567 1.00 87.94 86 ILE A CA 1
ATOM 677 C C . ILE A 1 86 ? -11.658 -0.062 9.894 1.00 87.94 86 ILE A C 1
ATOM 679 O O . ILE A 1 86 ? -10.993 -0.876 10.533 1.00 87.94 86 ILE A O 1
ATOM 683 N N . PHE A 1 87 ? -11.554 0.064 8.577 1.00 90.75 87 PHE A N 1
ATOM 684 C CA . PHE A 1 87 ? -10.503 -0.562 7.787 1.00 90.75 87 PHE A CA 1
ATOM 685 C C . PHE A 1 87 ? -9.978 0.425 6.750 1.00 90.75 87 PHE A C 1
ATOM 687 O O . PHE A 1 87 ? -10.668 1.363 6.340 1.00 90.75 87 PHE A O 1
ATOM 694 N N . LEU A 1 88 ? -8.736 0.216 6.330 1.00 91.81 88 LEU A N 1
ATOM 695 C CA . LEU A 1 88 ? -8.068 1.074 5.358 1.00 91.81 88 LEU A CA 1
ATOM 696 C C . LEU A 1 88 ? -7.967 0.340 4.032 1.00 91.81 88 LEU A C 1
ATOM 698 O O . LEU A 1 88 ? -7.580 -0.828 3.993 1.00 91.81 88 LEU A O 1
ATOM 702 N N . ARG A 1 89 ? -8.272 1.041 2.944 1.00 93.69 89 ARG A N 1
ATOM 703 C CA . ARG A 1 89 ? -8.054 0.580 1.576 1.00 93.69 89 ARG A CA 1
ATOM 704 C C . ARG A 1 89 ? -6.984 1.438 0.922 1.00 93.69 89 ARG A C 1
ATOM 706 O O . ARG A 1 89 ? -7.065 2.662 0.936 1.00 93.69 89 ARG A O 1
ATOM 713 N N . PHE A 1 90 ? -6.026 0.783 0.287 1.00 94.19 90 PHE A N 1
ATOM 714 C CA . PHE A 1 90 ? -4.925 1.413 -0.427 1.00 94.19 90 PHE A CA 1
ATOM 715 C C . PHE A 1 90 ? -5.116 1.202 -1.923 1.00 94.19 90 PHE A C 1
ATOM 717 O O . PHE A 1 90 ? -5.370 0.085 -2.382 1.00 94.19 90 PHE A O 1
ATOM 724 N N . SER A 1 91 ? -4.987 2.280 -2.686 1.00 93.56 91 SER A N 1
ATOM 725 C CA . SER A 1 91 ? -5.047 2.256 -4.143 1.00 93.56 91 SER A CA 1
ATOM 726 C C . SER A 1 91 ? -3.927 3.096 -4.742 1.00 93.56 91 SER A C 1
ATOM 728 O O . SER A 1 91 ? -3.455 4.048 -4.123 1.00 93.56 91 SER A O 1
ATOM 730 N N . LEU A 1 92 ? -3.495 2.729 -5.946 1.00 93.62 92 LEU A N 1
ATOM 731 C CA . LEU A 1 92 ? -2.460 3.433 -6.692 1.00 93.62 92 LEU A CA 1
ATOM 732 C C . LEU A 1 92 ? -3.023 3.893 -8.028 1.00 93.62 92 LEU A C 1
ATOM 734 O O . LEU A 1 92 ? -3.597 3.098 -8.773 1.00 93.62 92 LEU A O 1
ATOM 738 N N . LYS A 1 93 ? -2.788 5.159 -8.359 1.00 93.06 93 LYS A N 1
ATOM 739 C CA . LYS A 1 93 ? -2.986 5.696 -9.700 1.00 93.06 93 LYS A CA 1
ATOM 740 C C . LYS A 1 93 ? -1.647 6.194 -10.226 1.00 93.06 93 LYS A C 1
ATOM 742 O O . LYS A 1 93 ? -1.056 7.091 -9.635 1.00 93.06 93 LYS A O 1
ATOM 747 N N . ALA A 1 94 ? -1.175 5.616 -11.323 1.00 90.25 94 ALA A N 1
ATOM 748 C CA . ALA A 1 94 ? 0.061 6.023 -11.981 1.00 90.25 94 ALA A CA 1
ATOM 749 C C . ALA A 1 94 ? -0.090 5.897 -13.498 1.00 90.25 94 ALA A C 1
ATOM 751 O O . ALA A 1 94 ? -0.813 5.020 -13.981 1.00 90.25 94 ALA A O 1
ATOM 752 N N . GLU A 1 95 ? 0.592 6.753 -14.254 1.00 86.38 95 GLU A N 1
ATOM 753 C CA . GLU A 1 95 ? 0.603 6.637 -15.710 1.00 86.38 95 GLU A CA 1
ATOM 754 C C . GLU A 1 95 ? 1.309 5.349 -16.152 1.00 86.38 95 GLU A C 1
ATOM 756 O O . GLU A 1 95 ? 2.321 4.929 -15.591 1.00 86.38 95 GLU A O 1
ATOM 761 N N . GLY A 1 96 ? 0.733 4.664 -17.141 1.00 80.25 96 GLY A N 1
ATOM 762 C CA . GLY A 1 96 ? 1.284 3.412 -17.661 1.00 80.25 96 GLY A CA 1
ATOM 763 C C . GLY A 1 96 ? 1.213 2.217 -16.700 1.00 80.25 96 GLY A C 1
ATOM 764 O O . GLY A 1 96 ? 1.778 1.170 -17.018 1.00 80.25 96 GLY A O 1
ATOM 765 N N . VAL A 1 97 ? 0.550 2.336 -15.543 1.00 82.75 97 VAL A N 1
ATOM 766 C CA . VAL A 1 97 ? 0.169 1.209 -14.675 1.00 82.75 97 VAL A CA 1
ATOM 767 C C . VAL A 1 97 ? -1.320 0.948 -14.889 1.00 82.75 97 VAL A C 1
ATOM 769 O O . VAL A 1 97 ? -2.167 1.675 -14.380 1.00 82.75 97 VAL A O 1
ATOM 772 N N . SER A 1 98 ? -1.650 -0.080 -15.674 1.00 71.62 98 SER A N 1
ATOM 773 C CA . SER A 1 98 ? -3.045 -0.414 -15.994 1.00 71.62 98 SER A CA 1
ATOM 774 C C . SER A 1 98 ? -3.803 -1.010 -14.806 1.00 71.62 98 SER A C 1
ATOM 776 O O . SER A 1 98 ? -5.017 -0.849 -14.710 1.00 71.62 98 SER A O 1
ATOM 778 N N . SER A 1 99 ? -3.108 -1.693 -13.893 1.00 69.50 99 SER A N 1
ATOM 779 C CA . SER A 1 99 ? -3.711 -2.244 -12.683 1.00 69.50 99 SER A CA 1
ATOM 780 C C . SER A 1 99 ? -2.664 -2.446 -11.588 1.00 69.50 99 SER A C 1
ATOM 782 O O . SER A 1 99 ? -1.672 -3.142 -11.790 1.00 69.50 99 SER A O 1
ATOM 784 N N . SER A 1 100 ? -2.911 -1.840 -10.427 1.00 85.56 100 SER A N 1
ATOM 785 C CA . SER A 1 100 ? -2.351 -2.246 -9.137 1.00 85.56 100 SER A CA 1
ATOM 786 C C . SER A 1 100 ? -3.528 -2.763 -8.311 1.00 85.56 100 SER A C 1
ATOM 788 O O . SER A 1 100 ? -4.534 -2.052 -8.215 1.00 85.56 100 SER A O 1
ATOM 790 N N . PRO A 1 101 ? -3.455 -3.967 -7.723 1.00 91.62 101 PRO A N 1
ATOM 791 C CA . PRO A 1 101 ? -4.536 -4.481 -6.897 1.00 91.62 101 PRO A CA 1
ATOM 792 C C . PRO A 1 101 ? -4.738 -3.599 -5.664 1.00 91.62 101 PRO A C 1
ATOM 794 O O . PRO A 1 101 ? -3.793 -2.993 -5.152 1.00 91.62 101 PRO A O 1
ATOM 797 N N . TYR A 1 102 ? -5.982 -3.538 -5.188 1.00 92.75 102 TYR A N 1
ATOM 798 C CA . TYR A 1 102 ? -6.274 -2.915 -3.903 1.00 92.75 102 TYR A CA 1
ATOM 799 C C . TYR A 1 102 ? -5.686 -3.750 -2.779 1.00 92.75 102 TYR A C 1
ATOM 801 O O . TYR A 1 102 ? -5.774 -4.981 -2.794 1.00 92.75 102 TYR A O 1
ATOM 809 N N . ASN A 1 103 ? -5.131 -3.058 -1.793 1.00 93.00 103 ASN A N 1
ATOM 810 C CA . ASN A 1 103 ? -4.667 -3.679 -0.567 1.00 93.00 103 ASN A CA 1
ATOM 811 C C . ASN A 1 103 ? -5.460 -3.13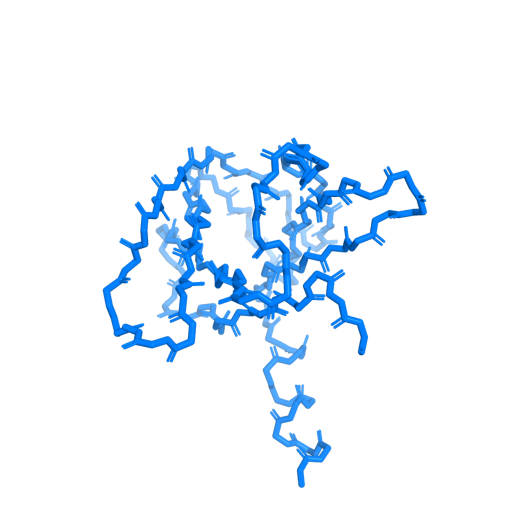7 0.618 1.00 93.00 103 ASN A C 1
ATOM 813 O O . ASN A 1 103 ? -5.998 -2.029 0.556 1.00 93.00 103 ASN A O 1
ATOM 817 N N . TYR A 1 104 ? -5.544 -3.925 1.682 1.00 92.38 104 TYR A N 1
ATOM 818 C CA . TYR A 1 104 ? -6.369 -3.613 2.840 1.00 92.38 104 TYR A CA 1
ATOM 819 C C . TYR A 1 104 ? -5.560 -3.788 4.117 1.00 92.38 104 TYR A C 1
ATOM 821 O O . TYR A 1 104 ? -4.745 -4.703 4.218 1.00 92.38 104 TYR A O 1
ATOM 829 N N . LEU A 1 105 ? -5.794 -2.912 5.090 1.00 91.56 105 LEU A N 1
ATOM 830 C CA . LEU A 1 105 ? -5.220 -3.033 6.423 1.00 91.56 105 LEU A CA 1
ATOM 831 C C . LEU A 1 105 ? -6.328 -2.949 7.465 1.00 91.56 105 LEU A C 1
ATOM 833 O O . LEU A 1 105 ? -7.123 -2.006 7.471 1.00 91.56 105 LEU A O 1
ATOM 837 N N . PHE A 1 106 ? -6.334 -3.939 8.350 1.00 89.38 106 PHE A N 1
ATOM 838 C CA . PHE A 1 106 ? -7.201 -4.002 9.515 1.00 89.38 106 PHE A CA 1
ATOM 839 C C . PHE A 1 106 ? -6.373 -3.567 10.731 1.00 89.38 106 PHE A C 1
ATOM 841 O O . PHE A 1 106 ? -5.359 -4.202 11.022 1.00 89.38 106 PHE A O 1
ATOM 848 N N . PRO A 1 107 ? -6.727 -2.454 11.398 1.00 83.69 107 PRO A N 1
ATOM 849 C CA . PRO A 1 107 ? -5.952 -1.928 12.526 1.00 83.69 107 PRO A CA 1
ATOM 850 C C . PRO A 1 107 ? -5.891 -2.856 13.738 1.00 83.69 107 PRO A C 1
ATOM 852 O O . PRO A 1 107 ? -5.004 -2.710 14.578 1.00 83.69 107 PRO A O 1
ATOM 855 N N . VAL A 1 108 ? -6.853 -3.769 13.837 1.00 80.31 108 VAL A N 1
ATOM 856 C CA . VAL A 1 108 ? -6.994 -4.736 14.921 1.00 80.31 108 VAL A CA 1
ATOM 857 C C . VAL A 1 108 ? -6.990 -6.136 14.298 1.00 80.31 108 VAL A C 1
ATOM 859 O O . VAL A 1 108 ? -7.660 -6.318 13.277 1.00 80.31 108 VAL A O 1
ATOM 862 N N . PRO A 1 109 ? -6.195 -7.076 14.840 1.00 60.66 109 PRO A N 1
ATOM 863 C CA . PRO A 1 109 ? -6.133 -8.455 14.362 1.00 60.66 109 PRO A CA 1
ATOM 864 C C . PRO A 1 109 ? -7.408 -9.257 14.649 1.00 60.66 109 PRO A C 1
ATOM 866 O O . PRO A 1 109 ? -8.104 -8.947 15.643 1.00 60.66 109 PRO A O 1
#

Sequence (109 aa):
MLHYFAKSFFAPVLVSPRLTNTGDVDIYLTNDRFVPIIGAKITVDTFNWSSLAPIQSISYPADVEPLNTKKQASIPLWNADNKNEIFLRFSLKAEGVSSSPYNYLFPVP

pLDDT: mean 88.67, std 8.02, range [59.75, 96.12]

Radius of gyration: 14.07 Å; chains: 1; bounding box: 34×30×35 Å

Secondary structure (DSSP, 8-state):
-HHHHHHHHT-SEEEEEEE-TTSEEEEEEEE-SSS-EEEEEEEEEEEETT-SSEEEEEEEEEEE-TTEEEEEEEEE-TT-TTGGGEEEEEEEE-TT------EEE-S--

InterPro domains:
  IPR013783 Immunoglobulin-like fold [G3DSA:2.60.40.10] (11-107)
  IPR036156 Beta-Galactosidase/glucuronidase domain superfamily [SSF49303] (15-107)
  IPR041447 Mannosidase Ig/CBM-like domain [PF17786] (24-106)

Organism: NCBI:txid116150

Foldseek 3Di:
DVVVVVVQVPDQWEWDWDQDPQLKIWIKIFHQAQAKFAQKKKKKFKDFPVDPHGPDIDIFGDIDHHRDMDTGDIGRPPPDPCLQGIKIKIDMDTPPPPDRDIDIDRSPD